Protein AF-A0A1I2W3P4-F1 (afdb_monomer_lite)

Sequence (143 aa):
MKKTHYLILFMLPCFFGCKKVDYLRNPPIELSKIDNHIVTIVQANKIALLHAAFPQPVKKPSRIMNLGEPIKSSVQMPNPLKTIKSTFPYNDSDSDPTLFIINFVEGGFVIVGGDDRIRPILAHSDKTSFPTDEEYPLQSQIG

InterPro domains:
  IPR025896 Spi protease inhibitor [PF13734] (91-134)
  IPR038765 Papain-like cysteine peptidase superfamily [SSF54001] (85-135)
  IPR044934 Peptidase C10, streptopain superfmaily [G3DSA:3.90.70.50] (56-142)

Organism: NCBI:txid414048

Radius of gyration: 23.49 Å; chains: 1; bounding box: 67×45×77 Å

Structure (mmCIF, N/CA/C/O backbone):
data_AF-A0A1I2W3P4-F1
#
_entry.id   AF-A0A1I2W3P4-F1
#
loop_
_atom_site.group_PDB
_atom_site.id
_atom_site.type_symbol
_atom_site.label_atom_id
_atom_site.label_alt_id
_atom_site.label_comp_id
_atom_site.label_asym_id
_atom_site.label_entity_id
_atom_site.label_seq_id
_atom_site.pdbx_PDB_ins_code
_atom_site.Cartn_x
_atom_site.Cartn_y
_atom_site.Cartn_z
_atom_site.occupancy
_atom_site.B_iso_or_equiv
_atom_site.auth_seq_id
_atom_site.auth_comp_id
_atom_site.auth_asym_id
_atom_site.auth_atom_id
_atom_site.pdbx_PDB_model_num
ATOM 1 N N . MET A 1 1 ? -39.739 28.480 56.607 1.00 49.69 1 MET A N 1
ATOM 2 C CA . MET A 1 1 ? -39.759 29.216 55.317 1.00 49.69 1 MET A CA 1
ATOM 3 C C . MET A 1 1 ? -38.361 29.211 54.705 1.00 49.69 1 MET A C 1
ATOM 5 O O . MET A 1 1 ? -37.419 29.377 55.464 1.00 49.69 1 MET A O 1
ATOM 9 N N . LYS A 1 2 ? -38.283 29.116 53.362 1.00 49.75 2 LYS A N 1
ATOM 10 C CA . LYS A 1 2 ? -37.100 29.135 52.456 1.00 49.75 2 LYS A CA 1
ATOM 11 C C . LYS A 1 2 ? -36.446 27.750 52.251 1.00 49.75 2 LYS A C 1
ATOM 13 O O . LYS A 1 2 ? -35.706 27.290 53.102 1.00 49.75 2 LYS A O 1
ATOM 18 N N . LYS A 1 3 ? -36.934 26.931 51.305 1.00 52.84 3 LYS A N 1
ATOM 19 C CA . LYS A 1 3 ? -36.791 26.937 49.820 1.00 52.84 3 LYS A CA 1
ATOM 20 C C . LYS A 1 3 ? -35.468 26.309 49.331 1.00 52.84 3 LYS A C 1
ATOM 22 O O . LYS A 1 3 ? -34.475 26.998 49.140 1.00 52.84 3 LYS A O 1
ATOM 27 N N . THR A 1 4 ? -35.526 24.987 49.132 1.00 53.53 4 THR A N 1
ATOM 28 C CA . THR A 1 4 ? -34.999 24.225 47.976 1.00 53.53 4 THR A CA 1
ATOM 29 C C . THR A 1 4 ? -33.796 24.817 47.230 1.00 53.53 4 THR A C 1
ATOM 31 O O . THR A 1 4 ? -33.953 25.745 46.442 1.00 53.53 4 THR A O 1
ATOM 34 N N . HIS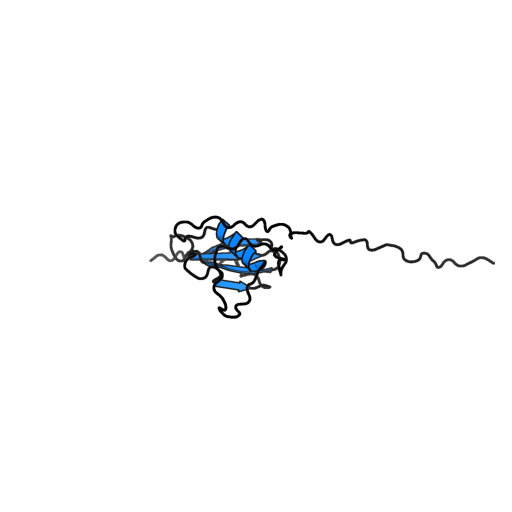 A 1 5 ? -32.619 24.211 47.413 1.00 57.88 5 HIS A N 1
ATOM 35 C CA . HIS A 1 5 ? -31.421 24.379 46.574 1.00 57.88 5 HIS A CA 1
ATOM 36 C C . HIS A 1 5 ? -31.000 23.018 45.997 1.00 57.88 5 HIS A C 1
ATOM 38 O O . HIS A 1 5 ? -29.959 22.472 46.332 1.00 57.88 5 HIS A O 1
ATOM 44 N N . TYR A 1 6 ? -31.851 22.447 45.149 1.00 65.19 6 TYR A N 1
ATOM 45 C CA . TYR A 1 6 ? -31.521 21.296 44.307 1.00 65.19 6 TYR A CA 1
ATOM 46 C C . TYR A 1 6 ? -32.223 21.487 42.968 1.00 65.19 6 TYR A C 1
ATOM 48 O O . TYR A 1 6 ? -33.332 20.997 42.792 1.00 65.19 6 TYR A O 1
ATOM 56 N N . LEU A 1 7 ? -31.623 22.263 42.058 1.00 52.41 7 LEU A N 1
ATOM 57 C CA . LEU A 1 7 ? -31.976 22.219 40.634 1.00 52.41 7 LEU A CA 1
ATOM 58 C C . LEU A 1 7 ? -30.970 22.968 39.733 1.00 52.41 7 LEU A C 1
ATOM 60 O O . LEU A 1 7 ? -31.377 23.731 38.863 1.00 52.41 7 LEU A O 1
ATOM 64 N N . ILE A 1 8 ? -29.656 22.762 39.885 1.00 60.06 8 ILE A N 1
ATOM 65 C CA . ILE A 1 8 ? -28.737 23.042 38.760 1.00 60.06 8 ILE A CA 1
ATOM 66 C C . ILE A 1 8 ? -28.644 21.755 37.944 1.00 60.06 8 ILE A C 1
ATOM 68 O O . ILE A 1 8 ? -27.720 20.950 38.020 1.00 60.06 8 ILE A O 1
ATOM 72 N N . LEU A 1 9 ? -29.762 21.555 37.253 1.00 51.09 9 LEU A N 1
ATOM 73 C CA . LEU A 1 9 ? -30.079 20.551 36.263 1.00 51.09 9 LEU A CA 1
ATOM 74 C C . LEU A 1 9 ? -29.191 20.783 35.033 1.00 51.09 9 LEU A C 1
ATOM 76 O O . LEU A 1 9 ? -29.396 21.718 34.268 1.00 51.09 9 LEU A O 1
ATOM 80 N N . PHE A 1 10 ? -28.193 19.920 34.872 1.00 56.59 10 PHE A N 1
ATOM 81 C CA . PHE A 1 10 ? -28.103 19.060 33.691 1.00 56.59 10 PHE A CA 1
ATOM 82 C C . PHE A 1 10 ? -28.340 19.740 32.325 1.00 56.59 10 PHE A C 1
ATOM 84 O O . PHE A 1 10 ? -29.223 19.345 31.574 1.00 56.59 10 PHE A O 1
ATOM 91 N N . MET A 1 11 ? -27.546 20.754 31.986 1.00 59.25 11 MET A N 1
ATOM 92 C CA . MET A 1 11 ? -27.503 21.330 30.636 1.00 59.25 11 MET A CA 1
ATOM 93 C C . MET A 1 11 ? -26.065 21.713 30.273 1.00 59.25 11 MET A C 1
ATOM 95 O O . MET A 1 11 ? -25.770 22.866 29.969 1.00 59.25 11 MET A O 1
ATOM 99 N N . LEU A 1 12 ? -25.145 20.745 30.310 1.00 61.03 12 LEU A N 1
ATOM 100 C CA . LEU A 1 12 ? -23.947 20.835 29.478 1.00 61.03 12 LEU A CA 1
ATOM 101 C C . LEU A 1 12 ? -24.238 19.999 28.227 1.00 61.03 12 LEU A C 1
ATOM 103 O O . LEU A 1 12 ? -24.104 18.775 28.268 1.00 61.03 12 LEU A O 1
ATOM 107 N N . PRO A 1 13 ? -24.756 20.606 27.147 1.00 59.28 13 PRO A N 1
ATOM 108 C CA . PRO A 1 13 ? -25.063 19.854 25.949 1.00 59.28 13 PRO A CA 1
ATOM 109 C C . PRO A 1 13 ? -23.750 19.324 25.379 1.00 59.28 13 PRO A C 1
ATOM 111 O O . PRO A 1 13 ? -22.835 20.087 25.062 1.00 59.28 13 PRO A O 1
ATOM 114 N N . CYS A 1 14 ? -23.672 18.002 25.258 1.00 58.66 14 CYS A N 1
ATOM 115 C CA . CYS A 1 14 ? -22.670 17.280 24.492 1.00 58.66 14 CYS A CA 1
ATOM 116 C C . CYS A 1 14 ? -22.769 17.672 23.007 1.00 58.66 14 CYS A C 1
ATOM 118 O O . CYS A 1 14 ? -23.177 16.874 22.170 1.00 58.66 14 CYS A O 1
ATOM 120 N N . PHE A 1 15 ? -22.377 18.896 22.652 1.00 58.34 15 PHE A N 1
ATOM 121 C CA . PHE A 1 15 ? -22.143 19.311 21.270 1.00 58.34 15 PHE A CA 1
ATOM 122 C C . PHE A 1 15 ? -20.758 18.855 20.798 1.00 58.34 15 PHE A C 1
ATOM 124 O O . PHE A 1 15 ? -20.046 19.583 20.111 1.00 58.34 15 PHE A O 1
ATOM 131 N N . PHE A 1 16 ? -20.389 17.608 21.098 1.00 61.03 16 PHE A N 1
ATOM 132 C CA . PHE A 1 16 ? -19.413 16.897 20.280 1.00 61.03 16 PHE A CA 1
ATOM 133 C C . PHE A 1 16 ? -20.123 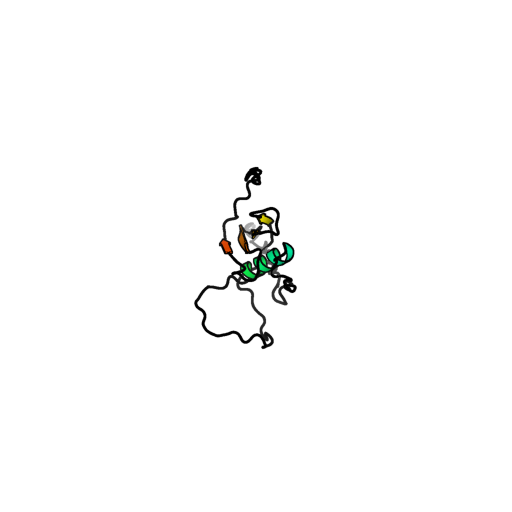16.478 18.993 1.00 61.03 16 PHE A C 1
ATOM 135 O O . PHE A 1 16 ? -20.421 15.310 18.757 1.00 61.03 16 PHE A O 1
ATOM 142 N N . GLY A 1 17 ? -20.460 17.474 18.173 1.00 59.06 17 GLY A N 1
ATOM 143 C CA . GLY A 1 17 ? -20.886 17.253 16.807 1.00 59.06 17 GLY A CA 1
ATOM 144 C C . GLY A 1 17 ? -19.722 16.617 16.066 1.00 59.06 17 GLY A C 1
ATOM 145 O O . GLY A 1 17 ? -18.798 17.313 15.647 1.00 59.06 17 GLY A O 1
ATOM 146 N N . CYS A 1 18 ? -19.751 15.292 15.923 1.00 68.19 18 CYS A N 1
ATOM 147 C CA . CYS A 1 18 ? -18.913 14.592 14.966 1.00 68.19 18 CYS A CA 1
ATOM 148 C C . CYS A 1 18 ? -19.208 15.181 13.584 1.00 68.19 18 CYS A C 1
ATOM 150 O O . CYS A 1 18 ? -20.206 14.831 12.953 1.00 68.19 18 CYS A O 1
ATOM 152 N N . LYS A 1 19 ? -18.350 16.090 13.110 1.00 55.09 19 LYS A N 1
ATOM 153 C CA . LYS A 1 19 ? -18.322 16.464 11.699 1.00 55.09 19 LYS A CA 1
ATOM 154 C C . LYS A 1 19 ? -17.926 15.206 10.935 1.00 55.09 19 LYS A C 1
ATOM 156 O O . LYS A 1 19 ? -16.760 14.823 10.933 1.00 55.09 19 LYS A O 1
ATOM 161 N N . LYS A 1 20 ? -18.906 14.529 10.335 1.00 50.28 20 LYS A N 1
ATOM 162 C CA . LYS A 1 20 ? -18.625 13.512 9.326 1.00 50.28 20 LYS A CA 1
ATOM 163 C C . LYS A 1 20 ? -18.043 14.265 8.137 1.00 50.28 20 LYS A C 1
ATOM 165 O O . LYS A 1 20 ? -18.725 15.080 7.526 1.00 50.28 20 LYS A O 1
ATOM 170 N N . VAL A 1 21 ? -16.746 14.094 7.915 1.00 52.97 21 VAL A N 1
ATOM 171 C CA . VAL A 1 21 ? -16.061 14.662 6.758 1.00 52.97 21 VAL A CA 1
ATOM 172 C C . VAL A 1 21 ? -16.597 13.927 5.532 1.00 52.97 21 VAL A C 1
ATOM 174 O O . VAL A 1 21 ? -16.394 12.722 5.388 1.00 52.97 21 VAL A O 1
ATOM 177 N N . ASP A 1 22 ? -17.341 14.638 4.687 1.00 50.72 22 ASP A N 1
ATOM 178 C CA . ASP A 1 22 ? -17.891 14.105 3.443 1.00 50.72 22 ASP A CA 1
ATOM 179 C C . ASP A 1 22 ? -16.774 13.954 2.398 1.00 50.72 22 ASP A C 1
ATOM 181 O O . ASP A 1 22 ? -16.538 14.832 1.571 1.00 50.72 22 ASP A O 1
ATOM 185 N N . TYR A 1 23 ? -16.102 12.802 2.394 1.00 54.16 23 TYR A N 1
ATOM 186 C CA . TYR A 1 23 ? -15.187 12.386 1.316 1.00 54.16 23 TYR A CA 1
ATOM 187 C C . TYR A 1 23 ? -15.930 11.970 0.021 1.00 54.16 23 TYR A C 1
ATOM 189 O O . TYR A 1 23 ? -15.329 11.465 -0.923 1.00 54.16 23 TYR A O 1
ATOM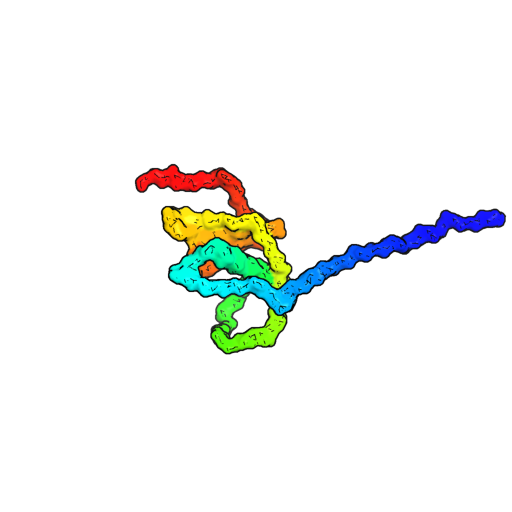 197 N N . LEU A 1 24 ? -17.254 12.165 -0.039 1.00 51.00 24 LEU A N 1
ATOM 198 C CA . LEU A 1 24 ? -18.173 11.527 -0.991 1.00 51.00 24 LEU A CA 1
ATOM 199 C C . LEU A 1 24 ? -18.278 12.183 -2.376 1.00 51.00 24 LEU A C 1
ATOM 201 O O . LEU A 1 24 ? -19.121 11.762 -3.167 1.00 51.00 24 LEU A O 1
ATOM 205 N N . ARG A 1 25 ? -17.476 13.205 -2.699 1.00 47.56 25 ARG A N 1
ATOM 206 C CA . ARG A 1 25 ? -17.672 13.940 -3.962 1.00 47.56 25 ARG A CA 1
ATOM 207 C C . ARG A 1 25 ? -16.751 13.551 -5.109 1.00 47.56 25 ARG A C 1
ATOM 209 O O . ARG A 1 25 ? -17.131 13.836 -6.230 1.00 47.56 25 ARG A O 1
ATOM 216 N N . ASN A 1 26 ? -15.621 12.902 -4.831 1.00 50.59 26 ASN A N 1
ATOM 217 C CA . ASN A 1 26 ? -14.742 12.166 -5.750 1.00 50.59 26 ASN A CA 1
ATOM 218 C C . ASN A 1 26 ? -13.587 11.621 -4.892 1.00 50.59 26 ASN A C 1
ATOM 220 O O . ASN A 1 26 ? -12.982 12.426 -4.177 1.00 50.59 26 ASN A O 1
ATOM 224 N N . PRO A 1 27 ? -13.230 10.323 -4.926 1.00 54.72 27 PRO A N 1
ATOM 225 C CA . PRO A 1 27 ? -11.923 9.933 -4.418 1.00 54.72 27 PRO A CA 1
ATOM 226 C C . PRO A 1 27 ? -10.869 10.760 -5.163 1.00 54.72 27 PRO A C 1
ATOM 228 O O . PRO A 1 27 ? -10.846 10.699 -6.390 1.00 54.72 27 PRO A O 1
ATOM 231 N N . PRO A 1 28 ? -9.956 11.475 -4.488 1.00 61.78 28 PRO A N 1
ATOM 232 C CA . PRO A 1 28 ? -8.845 12.163 -5.155 1.00 61.78 28 PRO A CA 1
ATOM 233 C C . PRO A 1 28 ? -7.810 11.180 -5.741 1.00 61.78 28 PRO A C 1
ATOM 235 O O . PRO A 1 28 ? -6.682 11.556 -6.053 1.00 61.78 28 PRO A O 1
ATOM 238 N N . ILE A 1 29 ? -8.152 9.894 -5.835 1.00 71.06 29 ILE A N 1
ATOM 239 C CA . ILE A 1 29 ? -7.234 8.818 -6.172 1.00 71.06 29 ILE A CA 1
ATOM 240 C C . ILE A 1 29 ? -7.415 8.489 -7.649 1.00 71.06 29 ILE A C 1
ATOM 242 O O . ILE A 1 29 ? -8.082 7.527 -8.021 1.00 71.06 29 ILE A O 1
ATOM 246 N N . GLU A 1 30 ? -6.809 9.313 -8.496 1.00 79.75 30 GLU A N 1
ATOM 247 C CA . GLU A 1 30 ? -6.650 9.004 -9.913 1.00 79.75 30 GLU A CA 1
ATOM 248 C C . GLU A 1 30 ? -5.423 8.106 -10.097 1.00 79.75 30 GLU A C 1
ATOM 250 O O . GLU A 1 30 ? -4.293 8.492 -9.764 1.00 79.75 30 GLU A O 1
ATOM 255 N N . LEU A 1 31 ? -5.633 6.888 -10.604 1.00 83.00 31 LEU A N 1
ATOM 256 C CA . LEU A 1 31 ? -4.538 6.006 -10.996 1.00 83.00 31 LEU A CA 1
ATOM 257 C C . LEU A 1 31 ? -3.944 6.534 -12.307 1.00 83.00 31 LEU A C 1
ATOM 259 O O . LEU A 1 31 ? -4.634 6.596 -13.321 1.00 83.00 31 LEU A O 1
ATOM 263 N N . SER A 1 32 ? -2.672 6.935 -12.288 1.00 84.12 32 SER A N 1
ATOM 264 C CA . SER A 1 32 ? -1.953 7.238 -13.525 1.00 84.12 32 SER A CA 1
ATOM 265 C C . SER A 1 32 ? -1.732 5.952 -14.319 1.00 84.12 32 SER A C 1
ATOM 267 O O . SER A 1 32 ? -1.696 4.862 -13.741 1.00 84.12 32 SER A O 1
ATOM 269 N N . LYS A 1 33 ? -1.544 6.080 -15.636 1.00 88.31 33 LYS A N 1
ATOM 270 C CA . LYS A 1 33 ? -1.166 4.956 -16.498 1.00 88.31 33 LYS A CA 1
ATOM 271 C C . LYS A 1 33 ? 0.076 4.252 -15.930 1.00 88.31 33 LYS A C 1
ATOM 273 O O . LYS A 1 33 ? 1.007 4.920 -15.481 1.00 88.31 33 LYS A O 1
ATOM 278 N N . ILE A 1 34 ? 0.049 2.921 -15.909 1.00 86.38 34 ILE A N 1
ATOM 279 C CA . ILE A 1 34 ? 1.199 2.084 -15.560 1.00 86.38 34 ILE A CA 1
ATOM 280 C C . ILE A 1 34 ? 1.960 1.826 -16.858 1.00 86.38 34 ILE A C 1
ATOM 282 O O . ILE A 1 34 ? 1.400 1.290 -17.816 1.00 86.38 34 ILE A O 1
ATOM 286 N N . ASP A 1 35 ? 3.210 2.274 -16.911 1.00 86.81 35 ASP A N 1
ATOM 287 C CA . ASP A 1 35 ? 4.079 2.077 -18.066 1.00 86.81 35 ASP A CA 1
ATOM 288 C C . ASP A 1 35 ? 4.975 0.857 -17.825 1.00 86.81 35 ASP A C 1
ATOM 290 O O . ASP A 1 35 ? 5.437 0.614 -16.711 1.00 86.81 35 ASP A O 1
ATOM 294 N N . ASN A 1 36 ? 5.201 0.066 -18.877 1.00 89.12 36 ASN A N 1
ATOM 295 C CA . ASN A 1 36 ? 6.030 -1.148 -18.852 1.00 89.12 36 ASN A CA 1
ATOM 296 C C . ASN A 1 36 ? 5.630 -2.196 -17.804 1.00 89.12 36 ASN A C 1
ATOM 298 O O . ASN A 1 36 ? 6.451 -3.032 -17.443 1.00 89.12 36 ASN A O 1
ATOM 302 N N . HIS A 1 37 ? 4.378 -2.168 -17.343 1.00 90.94 37 HIS A N 1
ATOM 303 C CA . HIS A 1 37 ? 3.855 -3.059 -16.307 1.00 90.94 37 HIS A CA 1
ATOM 304 C C . HIS A 1 37 ? 4.512 -2.920 -14.930 1.00 90.94 37 HIS A C 1
ATOM 306 O O . HIS A 1 37 ? 4.198 -3.700 -14.041 1.00 90.94 37 HIS A O 1
ATOM 312 N N . ILE A 1 38 ? 5.378 -1.924 -14.724 1.00 91.00 38 ILE A N 1
ATOM 313 C CA . ILE A 1 38 ? 6.095 -1.731 -13.463 1.00 91.00 38 ILE A CA 1
ATOM 314 C C . ILE A 1 38 ? 5.302 -0.771 -12.579 1.00 91.00 38 ILE A C 1
ATOM 316 O O . ILE A 1 38 ? 5.048 0.383 -12.935 1.00 91.00 38 ILE A O 1
ATOM 320 N N . VAL A 1 39 ? 4.925 -1.244 -11.397 1.00 91.81 39 VAL A N 1
ATOM 321 C CA . VAL A 1 39 ? 4.206 -0.461 -10.397 1.00 91.81 39 VAL A CA 1
ATOM 322 C C . VAL A 1 39 ? 5.207 0.355 -9.586 1.00 91.81 39 VAL A C 1
ATOM 324 O O . VAL A 1 39 ? 6.074 -0.173 -8.900 1.00 91.81 39 VAL A O 1
ATOM 327 N N . THR A 1 40 ? 5.067 1.676 -9.618 1.00 93.31 40 THR A N 1
ATOM 328 C CA . THR A 1 40 ? 5.840 2.578 -8.753 1.00 93.31 40 THR A CA 1
ATOM 329 C C . THR A 1 40 ? 5.267 2.625 -7.337 1.00 93.31 40 THR A C 1
ATOM 331 O O . THR A 1 40 ? 4.081 2.373 -7.121 1.00 93.31 40 THR A O 1
ATOM 334 N N . ILE A 1 41 ? 6.061 3.084 -6.365 1.00 93.88 41 ILE A N 1
ATOM 335 C CA . ILE A 1 41 ? 5.600 3.289 -4.981 1.00 93.88 41 ILE A CA 1
ATOM 336 C C . ILE A 1 41 ? 4.345 4.180 -4.890 1.00 93.88 41 ILE A C 1
ATOM 338 O O . ILE A 1 41 ? 3.438 3.923 -4.100 1.00 93.88 41 ILE A O 1
ATOM 342 N N . VAL A 1 42 ? 4.251 5.209 -5.741 1.00 93.81 42 VAL A N 1
ATOM 343 C CA . VAL A 1 42 ? 3.098 6.121 -5.784 1.00 93.81 42 VAL A CA 1
ATOM 344 C C . VAL A 1 42 ? 1.855 5.392 -6.290 1.00 93.81 42 VAL A C 1
ATOM 346 O O . VAL A 1 42 ? 0.770 5.565 -5.734 1.00 93.81 42 VAL A O 1
ATOM 349 N N . GLN A 1 43 ? 1.997 4.560 -7.322 1.00 94.19 43 GLN A N 1
ATOM 350 C CA . GLN A 1 43 ? 0.901 3.736 -7.832 1.00 94.19 43 GLN A CA 1
ATOM 351 C C . GLN A 1 43 ? 0.487 2.676 -6.812 1.00 94.19 43 GLN A C 1
ATOM 353 O O . GLN A 1 43 ? -0.707 2.542 -6.554 1.00 94.19 43 GLN A O 1
ATOM 358 N N . ALA A 1 44 ? 1.439 2.002 -6.163 1.00 94.75 44 ALA A N 1
ATOM 359 C CA . ALA A 1 44 ? 1.163 1.016 -5.123 1.00 94.75 44 ALA A CA 1
ATOM 360 C C . ALA A 1 44 ? 0.353 1.617 -3.965 1.00 94.75 44 ALA A C 1
ATOM 362 O O . ALA A 1 44 ? -0.658 1.052 -3.550 1.00 94.75 44 ALA A O 1
ATOM 363 N N . ASN A 1 45 ? 0.721 2.818 -3.514 1.00 95.19 45 ASN A N 1
ATOM 364 C CA . ASN A 1 45 ? -0.020 3.558 -2.493 1.00 95.19 45 ASN A CA 1
ATOM 365 C C . ASN A 1 45 ? -1.467 3.845 -2.918 1.00 95.19 45 ASN A C 1
ATOM 367 O O . ASN A 1 45 ? -2.402 3.636 -2.144 1.00 95.19 45 ASN A O 1
ATOM 371 N N . LYS A 1 46 ? -1.677 4.286 -4.163 1.00 93.62 46 LYS A N 1
ATOM 372 C CA . LYS A 1 46 ? -3.022 4.540 -4.699 1.00 93.62 46 LYS A CA 1
ATOM 373 C C . LYS A 1 46 ? -3.846 3.255 -4.812 1.00 93.62 46 LYS A C 1
ATOM 375 O O . LYS A 1 46 ? -5.013 3.252 -4.427 1.00 93.62 46 LYS A O 1
ATOM 380 N N . ILE A 1 47 ? -3.239 2.166 -5.287 1.00 92.81 47 ILE A N 1
ATOM 381 C CA . ILE A 1 47 ? -3.862 0.837 -5.372 1.00 92.81 47 ILE A CA 1
ATOM 382 C C . ILE A 1 47 ? -4.290 0.360 -3.977 1.00 92.81 47 ILE A C 1
ATOM 384 O O . ILE A 1 47 ? -5.430 -0.070 -3.799 1.00 92.81 47 ILE A O 1
ATOM 388 N N . ALA A 1 48 ? -3.415 0.487 -2.977 1.00 94.56 48 ALA A N 1
ATOM 389 C CA . ALA A 1 48 ? -3.701 0.094 -1.600 1.00 94.56 48 ALA A CA 1
ATOM 390 C C . ALA A 1 48 ? -4.862 0.900 -0.995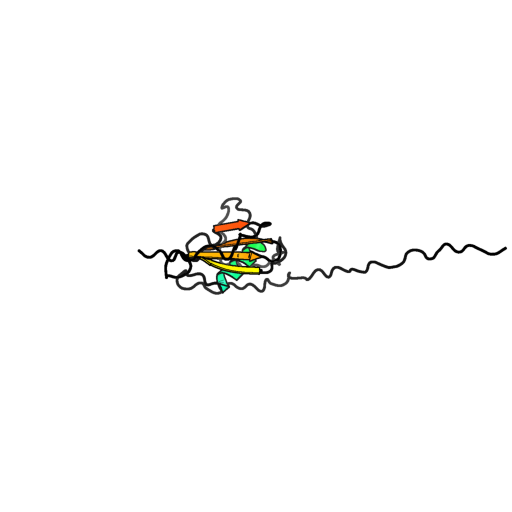 1.00 94.56 48 ALA A C 1
ATOM 392 O O . ALA A 1 48 ? -5.760 0.324 -0.381 1.00 94.56 48 ALA A O 1
ATOM 393 N N . LEU A 1 49 ? -4.888 2.219 -1.211 1.00 93.06 49 LEU A N 1
ATOM 394 C CA . LEU A 1 49 ? -5.973 3.089 -0.750 1.00 93.06 49 LEU A CA 1
ATOM 395 C C . LEU A 1 49 ? -7.311 2.762 -1.423 1.00 93.06 49 LEU A C 1
ATOM 397 O O . LEU A 1 49 ? -8.337 2.692 -0.746 1.00 93.06 49 LEU A O 1
ATOM 401 N N . LEU A 1 50 ? -7.302 2.519 -2.737 1.00 91.38 50 LEU A N 1
ATOM 402 C CA . LEU A 1 50 ? -8.492 2.086 -3.472 1.00 91.38 50 LEU A CA 1
ATOM 403 C C . LEU A 1 50 ? -9.008 0.744 -2.950 1.00 91.38 50 LEU A C 1
ATOM 405 O O . LEU A 1 50 ? -10.210 0.595 -2.747 1.00 91.38 50 LEU A O 1
ATOM 409 N N . HIS A 1 51 ? -8.114 -0.210 -2.686 1.00 91.38 51 HIS A N 1
ATOM 410 C CA . HIS A 1 51 ? -8.490 -1.505 -2.128 1.00 91.38 51 HIS A CA 1
ATOM 411 C C . HIS A 1 51 ? -9.066 -1.385 -0.712 1.00 91.38 51 HIS A C 1
ATOM 413 O O . HIS A 1 51 ? -10.077 -2.010 -0.416 1.00 91.38 51 HIS A O 1
ATOM 419 N N . ALA A 1 52 ? -8.479 -0.551 0.149 1.00 91.25 52 ALA A N 1
ATOM 420 C CA . ALA A 1 52 ? -8.992 -0.322 1.499 1.00 91.25 52 ALA A CA 1
ATOM 421 C C . ALA A 1 52 ? -10.383 0.340 1.494 1.00 91.25 52 ALA A C 1
ATOM 423 O O . ALA A 1 52 ? -11.253 -0.028 2.289 1.00 91.25 52 ALA A O 1
ATOM 424 N N . ALA A 1 53 ? -10.603 1.292 0.580 1.00 88.94 53 ALA A N 1
ATOM 425 C CA . ALA A 1 53 ? -11.893 1.950 0.402 1.00 88.94 53 ALA A CA 1
ATOM 426 C C . ALA A 1 53 ? -12.946 1.002 -0.193 1.00 88.94 53 ALA A C 1
ATOM 428 O O . ALA A 1 53 ? -14.109 1.069 0.196 1.00 88.94 53 ALA A O 1
ATOM 429 N N . PHE A 1 54 ? -12.537 0.109 -1.100 1.00 87.56 54 PHE A N 1
ATOM 430 C CA . PHE A 1 54 ? -13.394 -0.832 -1.821 1.00 87.56 54 PHE A CA 1
ATOM 431 C C . PHE A 1 54 ? -12.812 -2.253 -1.790 1.00 87.56 54 PHE A C 1
ATOM 433 O O . PHE A 1 54 ? -12.344 -2.748 -2.825 1.00 87.56 54 PHE A O 1
ATOM 440 N N . PRO A 1 55 ? -12.848 -2.949 -0.639 1.00 78.50 55 PRO A N 1
ATOM 441 C CA . PRO A 1 55 ? -12.398 -4.328 -0.572 1.00 78.50 55 PRO A CA 1
ATOM 442 C C . PRO A 1 55 ? -13.412 -5.156 -1.352 1.00 78.50 55 PRO A C 1
ATOM 444 O O . PRO A 1 55 ? -14.493 -5.478 -0.861 1.00 78.50 55 PRO A O 1
ATOM 447 N N . GLN A 1 56 ? -13.121 -5.418 -2.625 1.00 72.62 56 GLN A N 1
ATOM 448 C CA . GLN A 1 56 ? -14.001 -6.211 -3.470 1.00 72.62 56 GLN A CA 1
ATOM 449 C C . GLN A 1 56 ? -14.224 -7.563 -2.779 1.00 72.62 56 GLN A C 1
ATOM 451 O O . GLN A 1 56 ? -13.256 -8.305 -2.581 1.00 72.62 56 GLN A O 1
ATOM 456 N N . PRO A 1 57 ? -15.467 -7.932 -2.422 1.00 54.16 57 PRO A N 1
ATOM 457 C CA . PRO A 1 57 ? -15.733 -9.303 -2.049 1.00 54.16 57 PRO A CA 1
ATOM 458 C C . PRO A 1 57 ? -15.465 -10.136 -3.299 1.00 54.16 57 PRO A C 1
ATOM 460 O O . PRO A 1 57 ? -16.106 -9.933 -4.328 1.00 54.16 57 PRO A O 1
ATOM 463 N N . VAL A 1 58 ? -14.516 -11.071 -3.232 1.00 43.81 58 VAL A N 1
ATOM 464 C CA . VAL A 1 58 ? -14.253 -12.035 -4.309 1.00 43.81 58 VAL A CA 1
ATOM 465 C C . VAL A 1 58 ? -15.446 -12.998 -4.396 1.00 43.81 58 VAL A C 1
ATOM 467 O O . VAL A 1 58 ? -15.373 -14.163 -4.024 1.00 43.81 58 VAL A O 1
ATOM 470 N N . LYS A 1 59 ? -16.605 -12.510 -4.837 1.00 42.41 59 LYS A N 1
ATOM 471 C CA . LYS A 1 59 ? -17.803 -13.306 -5.090 1.00 42.41 59 LYS A CA 1
ATOM 472 C C . LYS A 1 59 ? -17.966 -13.450 -6.593 1.00 42.41 59 LYS A C 1
ATOM 474 O O . LYS A 1 59 ? -18.787 -12.769 -7.178 1.00 42.41 59 LYS A O 1
ATOM 479 N N . LYS A 1 60 ? -17.173 -14.383 -7.139 1.00 40.28 60 LYS A N 1
ATOM 480 C CA . LYS A 1 60 ? -17.243 -15.033 -8.465 1.00 40.28 60 LYS A CA 1
ATOM 481 C C . LYS A 1 60 ? -17.348 -14.107 -9.699 1.00 40.28 60 LYS A C 1
ATOM 483 O O . LYS A 1 60 ? -18.125 -13.161 -9.715 1.00 40.28 60 LYS A O 1
ATOM 488 N N . PRO A 1 61 ? -16.640 -14.421 -10.799 1.00 43.59 61 PRO A N 1
ATOM 489 C CA . PRO A 1 61 ? -16.764 -13.664 -12.038 1.00 43.59 61 PRO A CA 1
ATOM 490 C C . PRO A 1 61 ? -18.174 -13.864 -12.600 1.00 43.59 61 PRO A C 1
ATOM 492 O O . PRO A 1 61 ? -18.490 -14.895 -13.188 1.00 43.59 61 PRO A O 1
ATOM 495 N N . SER A 1 62 ? -19.050 -12.888 -12.393 1.00 50.41 62 SER A N 1
ATOM 496 C CA . SER A 1 62 ? -20.324 -12.822 -13.088 1.00 50.41 62 SER A CA 1
ATOM 497 C C . SER A 1 62 ? -20.477 -11.421 -13.658 1.00 50.41 62 SER A C 1
ATOM 499 O O . SER A 1 62 ? -20.625 -10.447 -12.932 1.00 50.41 62 SER A O 1
ATOM 501 N N . ARG A 1 63 ? -20.431 -11.385 -14.993 1.00 42.22 63 ARG A N 1
ATOM 502 C CA . ARG A 1 63 ? -20.568 -10.244 -15.905 1.00 42.22 63 ARG A CA 1
ATOM 503 C C . ARG A 1 63 ? -19.301 -9.427 -16.156 1.00 42.22 63 ARG A C 1
ATOM 505 O O . ARG A 1 63 ? -18.835 -8.644 -15.340 1.00 42.22 63 ARG A O 1
ATOM 512 N N . ILE A 1 64 ? -18.820 -9.623 -17.380 1.00 42.84 64 ILE A N 1
ATOM 513 C CA . ILE A 1 64 ? -17.975 -8.734 -18.172 1.00 42.84 64 ILE A CA 1
ATOM 514 C C . ILE A 1 64 ? -18.447 -7.287 -17.947 1.00 42.84 64 ILE A C 1
ATOM 516 O O . ILE A 1 64 ? -19.535 -6.914 -18.385 1.00 42.84 64 ILE A O 1
ATOM 520 N N . MET A 1 65 ? -17.658 -6.491 -17.221 1.00 43.03 65 MET A N 1
ATOM 521 C CA . MET A 1 65 ? -17.812 -5.037 -17.200 1.00 43.03 65 MET A CA 1
ATOM 522 C C . MET A 1 65 ? -17.318 -4.517 -18.549 1.00 43.03 65 MET A C 1
ATOM 524 O O . MET A 1 65 ? -16.132 -4.616 -18.857 1.00 43.03 65 MET A O 1
ATOM 528 N N . ASN A 1 66 ? -18.228 -3.990 -19.365 1.00 45.16 66 ASN A N 1
ATOM 529 C CA . ASN A 1 66 ? -17.860 -3.260 -20.571 1.00 45.16 66 ASN A CA 1
ATOM 530 C C . ASN A 1 66 ? -17.156 -1.957 -20.162 1.00 45.16 66 ASN A C 1
ATOM 532 O O . ASN A 1 66 ? -17.740 -1.110 -19.487 1.00 45.16 66 ASN A O 1
ATOM 536 N N . LEU A 1 67 ? -15.895 -1.819 -20.571 1.00 48.50 67 LEU A N 1
ATOM 537 C CA . LEU A 1 67 ? -14.953 -0.745 -20.231 1.00 48.50 67 LEU A CA 1
ATOM 538 C C . LEU A 1 67 ? -15.267 0.589 -20.950 1.00 48.50 67 LEU A C 1
ATOM 540 O O . LEU A 1 67 ? -14.374 1.228 -21.496 1.00 48.50 67 LEU A O 1
ATOM 544 N N . GLY A 1 68 ? -16.537 0.996 -21.016 1.00 45.53 68 GLY A N 1
ATOM 545 C CA . GLY A 1 68 ? -16.945 2.146 -21.834 1.00 45.53 68 GLY A CA 1
ATOM 546 C C . GLY A 1 68 ? -18.150 2.944 -21.346 1.00 45.53 68 GLY A C 1
ATOM 547 O O . GLY A 1 68 ? -18.472 3.953 -21.968 1.00 45.53 68 GLY A O 1
ATOM 548 N N . GLU A 1 69 ? -18.816 2.549 -20.257 1.00 44.59 69 GLU A N 1
ATOM 549 C CA . GLU A 1 69 ? -19.935 3.344 -19.745 1.00 44.59 69 GLU A CA 1
ATOM 550 C C . GLU A 1 69 ? -19.472 4.364 -18.692 1.00 44.59 69 GLU A C 1
ATOM 552 O O . GLU A 1 69 ? -18.783 3.997 -17.736 1.00 44.59 69 GLU A O 1
ATOM 557 N N . PRO A 1 70 ? -19.845 5.652 -18.834 1.00 43.78 70 PRO A N 1
ATOM 558 C CA . PRO A 1 70 ? -19.554 6.657 -17.826 1.00 43.78 70 PRO A CA 1
ATOM 559 C C . PRO A 1 70 ? -20.287 6.286 -16.537 1.00 43.78 70 PRO A C 1
ATOM 561 O O . PRO A 1 70 ? -21.512 6.149 -16.533 1.00 43.78 70 PRO A O 1
ATOM 564 N N . ILE A 1 71 ? -19.536 6.138 -15.443 1.00 50.69 71 ILE A N 1
ATOM 565 C CA . ILE A 1 71 ? -20.056 5.838 -14.104 1.00 50.69 71 ILE A CA 1
ATOM 566 C C . ILE A 1 71 ? -20.930 7.018 -13.650 1.00 50.69 71 ILE A C 1
ATOM 568 O O . ILE A 1 71 ? -20.477 7.956 -12.999 1.00 50.69 71 ILE A O 1
ATOM 572 N N . LYS A 1 72 ? -22.208 7.004 -14.033 1.00 48.78 72 LYS A N 1
ATOM 573 C CA . LYS A 1 72 ? -23.240 7.913 -13.529 1.00 48.78 72 LYS A CA 1
ATOM 574 C C . LYS A 1 72 ? -23.787 7.361 -12.219 1.00 48.78 72 LYS A C 1
ATOM 576 O O . LYS A 1 72 ? -24.919 6.894 -12.153 1.00 48.78 72 LYS A O 1
ATOM 581 N N . SER A 1 73 ? -22.983 7.402 -11.169 1.00 52.25 73 SER A N 1
ATOM 582 C CA . SER A 1 73 ? -23.459 7.137 -9.815 1.00 52.25 73 SER A CA 1
ATOM 583 C C . SER A 1 73 ? -22.436 7.639 -8.810 1.00 52.25 73 SER A C 1
ATOM 585 O O . SER A 1 73 ? -21.246 7.368 -8.917 1.00 52.25 73 SER A O 1
ATOM 587 N N . SER A 1 74 ? -22.911 8.393 -7.822 1.00 55.84 74 SER A N 1
ATOM 588 C CA . SER A 1 74 ? -22.165 8.696 -6.607 1.00 55.84 74 SER A CA 1
ATOM 589 C C . SER A 1 74 ? -21.771 7.373 -5.948 1.00 55.84 74 SER A C 1
ATOM 591 O O . SER A 1 74 ? -22.588 6.748 -5.268 1.00 55.84 74 SER A O 1
ATOM 593 N N . VAL A 1 75 ? -20.556 6.900 -6.209 1.00 63.62 75 VAL A N 1
ATOM 594 C CA . VAL A 1 75 ? -20.040 5.676 -5.603 1.00 63.62 75 VAL A CA 1
ATOM 595 C C . VAL A 1 75 ? -19.827 5.970 -4.119 1.00 63.62 75 VAL A C 1
ATOM 597 O O . VAL A 1 75 ? -18.861 6.626 -3.737 1.00 63.62 75 VAL A O 1
ATOM 600 N N . GLN A 1 76 ? -20.763 5.531 -3.275 1.00 67.25 76 GLN A N 1
ATOM 601 C CA . GLN A 1 76 ? -20.570 5.562 -1.829 1.00 67.25 76 GLN A CA 1
ATOM 602 C C . GLN A 1 76 ? -19.472 4.559 -1.486 1.00 67.25 76 GLN A C 1
ATOM 604 O O . GLN A 1 76 ? -19.596 3.369 -1.779 1.00 67.25 76 GLN A O 1
ATOM 609 N N . MET A 1 77 ? -18.382 5.050 -0.899 1.00 67.50 77 MET A N 1
ATOM 610 C CA . MET A 1 77 ? -17.330 4.178 -0.393 1.00 67.50 77 MET A CA 1
ATOM 611 C C . MET A 1 77 ? -17.901 3.318 0.739 1.00 67.50 77 MET A C 1
ATOM 613 O O . MET A 1 77 ? -18.466 3.882 1.679 1.00 67.50 77 MET A O 1
ATOM 617 N N . PRO A 1 78 ? -17.775 1.981 0.681 1.00 78.00 78 PRO A N 1
ATOM 618 C CA . PRO A 1 78 ? -18.227 1.122 1.769 1.00 78.00 78 PRO A CA 1
ATOM 619 C C . PRO A 1 78 ? -17.405 1.347 3.044 1.00 78.00 78 PRO A C 1
ATOM 621 O O . PRO A 1 78 ? -17.941 1.182 4.137 1.00 78.00 78 PRO A O 1
ATOM 624 N N . ASN A 1 79 ? -16.143 1.770 2.908 1.00 81.69 79 ASN A N 1
ATOM 625 C CA . ASN A 1 79 ? -15.242 2.046 4.022 1.00 81.69 79 ASN A CA 1
ATOM 626 C C . ASN A 1 79 ? -14.705 3.486 3.985 1.00 81.69 79 ASN A C 1
ATOM 628 O O . ASN A 1 79 ? -14.517 4.041 2.900 1.00 81.69 79 ASN A O 1
ATOM 632 N N . PRO A 1 80 ? -14.402 4.091 5.151 1.00 84.94 80 PRO A N 1
ATOM 633 C CA . PRO A 1 80 ? -13.660 5.345 5.195 1.00 84.94 80 PRO A CA 1
ATOM 634 C C . PRO A 1 80 ? -12.264 5.165 4.586 1.00 84.94 80 PRO A C 1
ATOM 636 O O . PRO A 1 80 ? -11.652 4.100 4.702 1.00 84.94 80 PRO A O 1
ATOM 639 N N . LEU A 1 81 ? -11.754 6.222 3.953 1.00 87.44 81 LEU A N 1
ATOM 640 C CA . LEU A 1 81 ? -10.407 6.218 3.397 1.00 87.44 81 LEU A CA 1
ATOM 641 C C . LEU A 1 81 ? -9.375 6.084 4.526 1.00 87.44 81 LEU A C 1
ATOM 643 O O . LEU A 1 81 ? -9.407 6.857 5.482 1.00 87.44 81 LEU A O 1
ATOM 647 N N . LYS A 1 82 ? -8.474 5.105 4.402 1.00 92.62 82 LYS A N 1
ATOM 648 C CA . LYS A 1 82 ? -7.362 4.892 5.338 1.00 92.62 82 LYS A CA 1
ATOM 649 C C . LYS A 1 82 ? -6.194 5.841 5.056 1.00 92.62 82 LYS A C 1
ATOM 651 O O . LYS A 1 82 ? -6.053 6.359 3.949 1.00 92.62 82 LYS A O 1
ATOM 656 N N . THR A 1 83 ? -5.318 6.008 6.037 1.00 94.69 83 THR A N 1
ATOM 657 C CA . THR A 1 83 ? -4.095 6.807 5.951 1.00 94.69 83 THR A CA 1
ATOM 658 C C . THR A 1 83 ? -2.888 5.882 5.890 1.00 94.69 83 THR A C 1
ATOM 660 O O . THR A 1 83 ? -2.755 4.969 6.704 1.00 94.69 83 THR A O 1
ATOM 663 N N . ILE A 1 84 ? -1.979 6.101 4.939 1.00 94.06 84 ILE A N 1
ATOM 664 C CA . ILE A 1 84 ? -0.747 5.306 4.840 1.00 94.06 84 ILE A CA 1
ATOM 665 C C . ILE A 1 84 ? 0.180 5.673 6.000 1.00 94.06 84 ILE A C 1
ATOM 667 O O . ILE A 1 84 ? 0.516 6.840 6.185 1.00 94.06 84 ILE A O 1
ATOM 671 N N . LYS A 1 85 ? 0.595 4.664 6.766 1.00 94.81 85 LYS A N 1
ATOM 672 C CA . LYS A 1 85 ? 1.601 4.782 7.826 1.00 94.81 85 LYS A CA 1
ATOM 673 C C . LYS A 1 85 ? 3.006 4.616 7.259 1.00 94.81 85 LYS A C 1
ATOM 675 O O . LYS A 1 85 ? 3.889 5.406 7.573 1.00 94.81 85 LYS A O 1
ATOM 680 N N . SER A 1 86 ? 3.211 3.583 6.449 1.00 94.69 86 SER A N 1
ATOM 681 C CA . SER A 1 86 ? 4.507 3.269 5.853 1.00 94.69 86 SER A CA 1
ATOM 682 C C . SER A 1 86 ? 4.350 2.384 4.620 1.00 94.69 86 SER A C 1
ATOM 684 O O . SER A 1 86 ? 3.382 1.628 4.515 1.00 94.69 86 SER A O 1
ATOM 686 N N . THR A 1 87 ? 5.316 2.485 3.708 1.00 94.94 87 THR A N 1
ATOM 687 C CA . THR A 1 87 ? 5.394 1.686 2.482 1.00 94.94 87 THR A CA 1
ATOM 688 C C . THR A 1 87 ? 6.808 1.146 2.323 1.00 94.94 87 THR A C 1
ATOM 690 O O . THR A 1 87 ? 7.754 1.930 2.295 1.00 94.94 87 THR A O 1
ATOM 693 N N . PHE A 1 88 ? 6.942 -0.172 2.189 1.00 90.94 88 PHE A N 1
ATOM 694 C CA . PHE A 1 88 ? 8.223 -0.856 2.035 1.00 90.94 88 PHE A CA 1
ATOM 695 C C . PHE A 1 88 ? 8.265 -1.578 0.690 1.00 90.94 88 PHE A C 1
ATOM 697 O O . PHE A 1 88 ? 7.412 -2.438 0.454 1.00 90.94 88 PHE A O 1
ATOM 704 N N . PRO A 1 89 ? 9.210 -1.246 -0.203 1.00 92.00 89 PRO A N 1
ATOM 705 C CA . PRO A 1 89 ? 9.496 -2.093 -1.350 1.00 92.00 89 PRO A CA 1
ATOM 706 C C . PRO A 1 89 ? 10.218 -3.359 -0.876 1.00 92.00 89 PRO A C 1
ATOM 708 O O . PRO A 1 89 ? 11.084 -3.299 -0.003 1.00 92.00 89 PRO A O 1
ATOM 711 N N . TYR A 1 90 ? 9.860 -4.497 -1.454 1.00 89.38 90 TYR A N 1
ATOM 712 C CA . TYR A 1 90 ? 10.612 -5.736 -1.327 1.00 89.38 90 TYR A CA 1
ATOM 713 C C . TYR A 1 90 ? 11.093 -6.149 -2.709 1.00 89.38 90 TYR A C 1
ATOM 715 O O . TYR A 1 90 ? 10.298 -6.290 -3.647 1.00 89.38 90 TYR A O 1
ATOM 723 N N . ASN A 1 91 ? 12.397 -6.366 -2.800 1.00 86.50 91 ASN A N 1
ATOM 724 C CA . ASN A 1 91 ? 13.066 -6.741 -4.026 1.00 86.50 91 ASN A CA 1
ATOM 725 C C . ASN A 1 91 ? 13.693 -8.115 -3.799 1.00 86.50 91 ASN A C 1
ATOM 727 O O . ASN A 1 91 ? 14.379 -8.324 -2.801 1.00 86.50 91 ASN A O 1
ATOM 731 N N . ASP A 1 92 ? 13.446 -9.037 -4.722 1.00 77.81 92 ASP A N 1
ATOM 732 C CA . ASP A 1 92 ? 14.081 -10.363 -4.715 1.00 77.81 92 ASP A CA 1
ATOM 733 C C . ASP A 1 92 ? 15.492 -10.319 -5.350 1.00 77.81 92 ASP A C 1
ATOM 735 O O . ASP A 1 92 ? 16.287 -11.237 -5.198 1.00 77.81 92 ASP A O 1
ATOM 739 N N . SER A 1 93 ? 15.826 -9.229 -6.058 1.00 78.25 93 SER A N 1
ATOM 740 C CA . SER A 1 93 ? 17.137 -8.979 -6.682 1.00 78.25 93 SER A CA 1
ATOM 741 C C . SER A 1 93 ? 17.420 -7.470 -6.816 1.00 78.25 9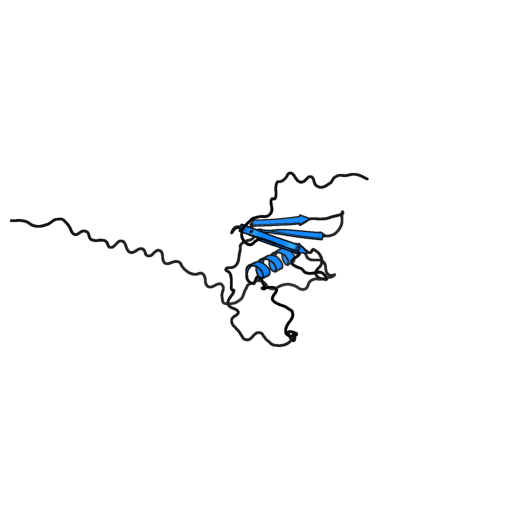3 SER A C 1
ATOM 743 O O . SER A 1 93 ? 16.583 -6.660 -6.422 1.00 78.25 93 SER A O 1
ATOM 745 N N . ASP A 1 94 ? 18.549 -7.070 -7.415 1.00 71.62 94 ASP A N 1
ATOM 746 C CA . ASP A 1 94 ? 18.920 -5.658 -7.676 1.00 71.62 94 ASP A CA 1
ATOM 747 C C . ASP A 1 94 ? 18.001 -4.921 -8.690 1.00 71.62 94 ASP A C 1
ATOM 749 O O . ASP A 1 94 ? 18.306 -3.816 -9.142 1.00 71.62 94 ASP A O 1
ATOM 753 N N . SER A 1 95 ? 16.880 -5.530 -9.082 1.00 80.44 95 SER A N 1
ATOM 754 C CA . SER A 1 95 ? 15.908 -5.002 -10.042 1.00 80.44 95 SER A CA 1
ATOM 755 C C . SER A 1 95 ? 14.795 -4.163 -9.397 1.00 80.44 95 SER A C 1
ATOM 757 O O . SER A 1 95 ? 14.781 -3.911 -8.189 1.00 80.44 95 SER A O 1
ATOM 759 N N . ASP A 1 96 ? 13.816 -3.767 -10.220 1.00 86.19 96 ASP A N 1
ATOM 760 C CA . ASP A 1 96 ? 12.558 -3.166 -9.771 1.00 86.19 96 ASP A CA 1
ATOM 761 C C . ASP A 1 96 ? 11.886 -4.001 -8.660 1.00 86.19 96 ASP A C 1
ATOM 763 O O . ASP A 1 96 ? 12.018 -5.233 -8.657 1.00 86.19 96 ASP A O 1
ATOM 767 N N . PRO A 1 97 ? 11.151 -3.363 -7.726 1.00 88.56 97 PRO A N 1
ATOM 768 C CA . PRO A 1 97 ? 10.517 -4.068 -6.619 1.00 88.56 97 PRO A CA 1
ATOM 769 C C . PRO A 1 97 ? 9.545 -5.146 -7.081 1.00 88.56 97 PRO A C 1
ATOM 771 O O . PRO A 1 97 ? 8.657 -4.888 -7.889 1.00 88.56 97 PRO A O 1
ATOM 774 N N . THR A 1 98 ? 9.658 -6.342 -6.506 1.00 91.06 98 THR A N 1
ATOM 775 C CA . THR A 1 98 ? 8.739 -7.455 -6.776 1.00 91.06 98 THR A CA 1
ATOM 776 C C . THR A 1 98 ? 7.378 -7.205 -6.126 1.00 91.06 98 THR A C 1
ATOM 778 O O . THR A 1 98 ? 6.338 -7.608 -6.655 1.00 91.06 98 THR A O 1
ATOM 781 N N . LEU A 1 99 ? 7.365 -6.540 -4.967 1.00 94.06 99 LEU A N 1
ATOM 782 C CA . LEU A 1 99 ? 6.151 -6.160 -4.250 1.00 94.06 99 LEU A CA 1
ATOM 783 C C . LEU A 1 99 ? 6.370 -4.937 -3.354 1.00 94.06 99 LEU A C 1
ATOM 785 O O . LEU A 1 99 ? 7.492 -4.571 -3.015 1.00 94.06 99 LEU A O 1
ATOM 789 N N . PHE A 1 100 ? 5.264 -4.340 -2.925 1.00 94.75 100 PHE A N 1
ATOM 790 C CA . PHE A 1 100 ? 5.208 -3.270 -1.940 1.00 94.75 100 PHE A CA 1
ATOM 791 C C . PHE A 1 100 ? 4.324 -3.696 -0.774 1.00 94.75 100 PHE A C 1
ATOM 793 O O . PHE A 1 100 ? 3.212 -4.179 -0.976 1.00 94.75 100 PHE A O 1
ATOM 800 N N . ILE A 1 101 ? 4.784 -3.465 0.450 1.00 95.44 101 ILE A N 1
ATOM 801 C CA . ILE A 1 101 ? 4.023 -3.692 1.679 1.00 95.44 101 ILE A CA 1
ATOM 802 C C . ILE A 1 101 ? 3.604 -2.330 2.226 1.00 95.44 101 ILE A C 1
ATOM 804 O O . ILE A 1 101 ? 4.455 -1.516 2.576 1.00 95.44 101 ILE A O 1
ATOM 808 N N . ILE A 1 102 ? 2.299 -2.076 2.297 1.00 96.62 102 ILE A N 1
ATOM 809 C CA . ILE A 1 102 ? 1.730 -0.808 2.755 1.00 96.62 102 ILE A CA 1
ATOM 810 C C . ILE A 1 102 ? 0.991 -1.050 4.066 1.00 96.62 102 ILE A C 1
ATOM 812 O O . ILE A 1 102 ? -0.000 -1.777 4.099 1.00 96.62 102 ILE A O 1
ATOM 816 N N . ASN A 1 103 ? 1.448 -0.410 5.138 1.00 96.75 103 ASN A N 1
ATOM 817 C CA . ASN A 1 103 ? 0.780 -0.392 6.436 1.00 96.75 103 ASN A CA 1
ATOM 818 C C . ASN A 1 103 ? -0.085 0.865 6.573 1.00 96.75 103 ASN A C 1
ATOM 820 O O . ASN A 1 103 ? 0.331 1.954 6.173 1.00 96.75 103 ASN A O 1
ATOM 824 N N . PHE A 1 104 ? -1.257 0.738 7.199 1.00 96.31 104 PHE A N 1
ATOM 825 C CA . PHE A 1 104 ? -2.142 1.875 7.480 1.00 96.31 104 PHE A CA 1
ATOM 826 C C . PHE A 1 104 ? -2.067 2.335 8.939 1.00 96.31 104 PHE A C 1
ATOM 828 O O . PHE A 1 104 ? -1.781 1.545 9.841 1.00 96.31 104 PHE A O 1
ATOM 835 N N . VAL A 1 105 ? -2.351 3.618 9.176 1.00 95.25 105 VAL A N 1
ATOM 836 C CA . VAL A 1 105 ? -2.382 4.224 10.519 1.00 95.25 105 VAL A CA 1
ATOM 837 C C . VAL A 1 105 ? -3.519 3.630 11.347 1.00 95.25 105 VAL A C 1
ATOM 839 O O . VAL A 1 105 ? -3.346 3.348 12.528 1.00 95.25 105 VAL A O 1
ATOM 842 N N . GLU A 1 106 ? -4.663 3.379 10.715 1.00 94.38 106 GLU A N 1
ATOM 843 C CA . GLU A 1 106 ? -5.868 2.817 11.330 1.00 94.38 106 GLU A CA 1
ATOM 844 C C . GLU A 1 106 ? -5.763 1.301 11.586 1.00 94.38 106 GLU A C 1
ATOM 846 O O . GLU A 1 106 ? -6.718 0.682 12.055 1.00 94.38 106 GLU A O 1
ATOM 851 N N . GLY A 1 107 ? -4.615 0.695 11.272 1.00 92.88 107 GLY A N 1
ATOM 852 C CA . GLY A 1 107 ? -4.407 -0.746 11.295 1.00 92.88 107 GLY A CA 1
ATOM 853 C C . GLY A 1 107 ? -4.747 -1.418 9.964 1.00 92.88 107 GLY A C 1
ATOM 854 O O . GLY A 1 107 ? -5.424 -0.871 9.082 1.00 92.88 107 GLY A O 1
ATOM 855 N N . GLY A 1 108 ? -4.243 -2.638 9.813 1.00 95.12 108 GLY A N 1
ATOM 856 C CA . GLY A 1 108 ? -4.276 -3.354 8.547 1.00 95.12 108 GLY A CA 1
ATOM 857 C C . GLY A 1 108 ? -3.051 -3.096 7.670 1.00 95.12 108 GLY A C 1
ATOM 858 O O . GLY A 1 108 ? -2.272 -2.164 7.898 1.00 95.12 108 GLY A O 1
ATOM 859 N N . PHE A 1 109 ? -2.918 -3.920 6.637 1.00 96.38 109 PHE A N 1
ATOM 860 C CA . PHE A 1 109 ? -1.905 -3.790 5.598 1.00 96.38 109 PHE A CA 1
ATOM 861 C C . PHE A 1 109 ? -2.443 -4.257 4.246 1.00 96.38 109 PHE A C 1
ATOM 863 O O . PHE A 1 109 ? -3.411 -5.017 4.178 1.00 96.38 109 PHE A O 1
ATOM 870 N N . VAL A 1 110 ? -1.776 -3.845 3.173 1.00 96.12 110 VAL A N 1
ATOM 871 C CA . VAL A 1 110 ? -1.969 -4.368 1.817 1.00 96.12 110 VAL A CA 1
ATOM 872 C C . VAL A 1 110 ? -0.605 -4.663 1.208 1.00 96.12 110 VAL A C 1
ATOM 874 O O . VAL A 1 110 ? 0.297 -3.832 1.280 1.00 96.12 110 VAL A O 1
ATOM 877 N N . ILE A 1 111 ? -0.464 -5.839 0.601 1.00 95.31 111 ILE A N 1
ATOM 878 C CA . ILE A 1 111 ? 0.686 -6.198 -0.227 1.00 95.31 111 ILE A CA 1
ATOM 879 C C . ILE A 1 111 ? 0.284 -6.032 -1.688 1.00 95.31 111 ILE A C 1
ATOM 881 O O . ILE A 1 111 ? -0.628 -6.714 -2.167 1.00 95.31 111 ILE A O 1
ATOM 885 N N . VAL A 1 112 ? 0.963 -5.121 -2.377 1.00 94.81 112 VAL A N 1
ATOM 886 C CA . VAL A 1 112 ? 0.749 -4.802 -3.788 1.00 94.81 112 VAL A CA 1
ATOM 887 C C . VAL A 1 112 ? 1.864 -5.420 -4.624 1.00 94.81 112 VAL A C 1
ATOM 889 O O . VAL A 1 112 ? 3.029 -5.304 -4.261 1.00 94.81 112 VAL A O 1
ATOM 892 N N . GLY A 1 113 ? 1.527 -6.078 -5.730 1.00 94.19 113 GLY A N 1
ATOM 893 C CA . GLY A 1 113 ? 2.521 -6.587 -6.676 1.00 94.19 113 GLY A CA 1
ATOM 894 C C . GLY A 1 113 ? 3.256 -5.451 -7.390 1.00 94.19 113 GLY A C 1
ATOM 895 O O . GLY A 1 113 ? 2.656 -4.427 -7.713 1.00 94.19 113 GLY A O 1
ATOM 896 N N . GLY A 1 114 ? 4.548 -5.639 -7.645 1.00 92.94 114 GLY A N 1
ATOM 897 C CA . GLY A 1 114 ? 5.366 -4.723 -8.443 1.00 92.94 114 GLY A CA 1
ATOM 898 C C . GLY A 1 114 ? 5.085 -4.781 -9.945 1.00 92.94 114 GLY A C 1
ATOM 899 O O . GLY A 1 114 ? 5.530 -3.910 -10.684 1.00 92.94 114 GLY A O 1
ATOM 900 N N . ASP A 1 115 ? 4.316 -5.780 -10.383 1.00 91.75 115 ASP A N 1
ATOM 901 C CA . ASP A 1 115 ? 3.902 -5.989 -11.767 1.00 91.75 115 ASP A CA 1
ATOM 902 C C . ASP A 1 115 ? 2.366 -5.967 -11.871 1.00 91.75 115 ASP A C 1
ATOM 904 O O . ASP A 1 115 ? 1.679 -6.656 -11.112 1.00 91.75 115 ASP A O 1
ATOM 908 N N . ASP A 1 116 ? 1.810 -5.176 -12.791 1.00 88.06 116 ASP A N 1
ATOM 909 C CA . ASP A 1 116 ? 0.355 -5.034 -12.962 1.00 88.06 116 ASP A CA 1
ATOM 910 C C . ASP A 1 116 ? -0.293 -6.118 -13.846 1.00 88.06 116 ASP A C 1
ATOM 912 O O . ASP A 1 116 ? -1.522 -6.198 -13.928 1.00 88.06 116 ASP A O 1
ATOM 916 N N . ARG A 1 117 ? 0.512 -6.985 -14.478 1.00 87.44 117 ARG A N 1
ATOM 917 C CA . ARG A 1 117 ? 0.038 -8.137 -15.268 1.00 87.44 117 ARG A CA 1
ATOM 918 C C . ARG A 1 117 ? -0.467 -9.266 -14.380 1.00 87.44 117 ARG A C 1
ATOM 920 O O . ARG A 1 117 ? -1.260 -10.096 -14.828 1.00 87.44 117 ARG A O 1
ATOM 927 N N . ILE A 1 118 ? 0.000 -9.321 -13.135 1.00 80.19 118 ILE A N 1
ATOM 928 C CA . ILE A 1 118 ? -0.499 -10.237 -12.108 1.00 80.19 118 ILE A CA 1
ATOM 929 C C . ILE A 1 118 ? -1.601 -9.564 -11.281 1.00 80.19 118 ILE A C 1
ATOM 931 O O . ILE A 1 118 ? -1.922 -8.392 -11.456 1.00 80.19 118 ILE A O 1
ATOM 935 N N . ARG A 1 119 ? -2.233 -10.308 -10.363 1.00 85.19 119 ARG A N 1
ATOM 936 C CA . ARG A 1 119 ? -3.235 -9.716 -9.462 1.00 85.19 119 ARG A CA 1
ATOM 937 C C . ARG A 1 119 ? -2.548 -8.622 -8.628 1.00 85.19 119 ARG A C 1
ATOM 939 O O . ARG A 1 119 ? -1.639 -8.958 -7.874 1.00 85.19 119 ARG A O 1
ATOM 946 N N . PRO A 1 120 ? -2.992 -7.353 -8.702 1.00 88.06 120 PRO A N 1
ATOM 947 C CA . PRO A 1 120 ? -2.265 -6.242 -8.095 1.00 88.06 120 PRO A CA 1
ATOM 948 C C . PRO A 1 120 ? -2.270 -6.310 -6.569 1.00 88.06 120 PRO A C 1
ATOM 950 O O . PRO A 1 120 ? -1.328 -5.848 -5.947 1.00 88.06 120 PRO A O 1
ATOM 953 N N . ILE A 1 121 ? -3.297 -6.907 -5.955 1.00 93.06 121 ILE A N 1
ATOM 954 C CA . ILE A 1 121 ? -3.339 -7.174 -4.512 1.00 93.06 121 ILE A CA 1
ATOM 955 C C . ILE A 1 121 ? -2.972 -8.635 -4.268 1.00 93.06 121 ILE A C 1
ATOM 957 O O . ILE A 1 121 ? -3.729 -9.535 -4.642 1.00 93.06 121 ILE A O 1
ATOM 961 N N . LEU A 1 122 ? -1.833 -8.859 -3.618 1.00 93.12 122 LEU A N 1
ATOM 962 C CA . LEU A 1 122 ? -1.324 -10.191 -3.291 1.00 93.12 122 LEU A CA 1
ATOM 963 C C . LEU A 1 122 ? -1.876 -10.689 -1.951 1.00 93.12 122 LEU A C 1
ATOM 965 O O . LEU A 1 122 ? -2.260 -11.850 -1.826 1.00 93.12 122 LEU A O 1
ATOM 969 N N . ALA A 1 123 ? -1.960 -9.798 -0.962 1.00 94.12 123 ALA A N 1
ATOM 970 C CA . ALA A 1 123 ? -2.514 -10.080 0.358 1.00 94.12 123 ALA A CA 1
ATOM 971 C C . ALA A 1 123 ? -3.003 -8.790 1.026 1.00 94.12 123 ALA A C 1
ATOM 973 O O . ALA A 1 123 ? -2.574 -7.694 0.671 1.00 94.12 123 ALA A O 1
ATOM 974 N N . HIS A 1 124 ? -3.890 -8.918 2.010 1.00 95.31 124 HIS A N 1
ATOM 975 C CA . HIS A 1 124 ? -4.309 -7.797 2.846 1.00 95.31 124 HIS A CA 1
ATOM 976 C C . HIS A 1 124 ? -4.768 -8.279 4.225 1.00 95.31 124 HIS A C 1
ATOM 978 O O . HIS A 1 124 ? -5.140 -9.440 4.406 1.00 95.31 124 HIS A O 1
ATOM 984 N N . SER A 1 125 ? -4.769 -7.357 5.180 1.00 95.06 125 SER A N 1
ATOM 985 C CA . SER A 1 125 ? -5.432 -7.481 6.475 1.00 95.06 125 SER A CA 1
ATOM 986 C C . SER A 1 125 ? -6.117 -6.162 6.790 1.00 95.06 125 SER A C 1
ATOM 988 O O . SER A 1 125 ? -5.538 -5.097 6.593 1.00 95.06 125 SER A O 1
ATOM 990 N N . ASP A 1 126 ? -7.333 -6.212 7.324 1.00 93.06 126 ASP A N 1
ATOM 991 C CA . ASP A 1 126 ? -8.055 -4.995 7.705 1.00 93.06 126 ASP A CA 1
ATOM 992 C C . ASP A 1 126 ? -7.651 -4.461 9.078 1.00 93.06 126 ASP A C 1
ATOM 994 O O . ASP A 1 126 ? -7.888 -3.285 9.360 1.00 93.06 126 ASP A O 1
ATOM 998 N N . LYS A 1 127 ? -7.076 -5.323 9.928 1.00 92.94 127 LYS A N 1
ATOM 999 C CA . LYS A 1 127 ? -6.918 -5.074 11.370 1.00 92.94 127 LYS A CA 1
ATOM 1000 C C . LYS A 1 127 ? -5.464 -5.024 11.814 1.00 92.94 127 LYS A C 1
ATOM 1002 O O . LYS A 1 127 ? -5.077 -4.129 12.556 1.00 92.94 127 LYS A O 1
ATOM 1007 N N . THR A 1 128 ? -4.666 -5.998 11.395 1.00 93.31 128 THR A N 1
ATOM 1008 C CA . THR A 1 128 ? -3.280 -6.152 11.851 1.00 93.31 128 THR A CA 1
ATOM 1009 C C . THR A 1 128 ? -2.327 -5.482 10.878 1.00 93.31 128 THR A C 1
ATOM 1011 O O . THR A 1 128 ? -2.531 -5.566 9.673 1.00 93.31 128 THR A O 1
ATOM 1014 N N . SER A 1 129 ? -1.296 -4.812 11.385 1.00 92.88 129 SER A N 1
ATOM 1015 C CA . SER A 1 129 ? -0.198 -4.323 10.547 1.00 92.88 129 SER A CA 1
ATOM 1016 C C . SER A 1 129 ? 0.757 -5.461 10.204 1.00 92.88 129 SER A C 1
ATOM 1018 O O . SER A 1 129 ? 0.897 -6.416 10.969 1.00 92.88 129 SER A O 1
ATOM 1020 N N . PHE A 1 130 ? 1.413 -5.349 9.055 1.00 92.94 130 PHE A N 1
ATOM 1021 C CA . PHE A 1 130 ? 2.531 -6.210 8.713 1.00 92.94 130 PHE A CA 1
ATOM 1022 C C . PHE A 1 130 ? 3.719 -5.838 9.612 1.00 92.94 130 PHE A C 1
ATOM 1024 O O . PHE A 1 130 ? 4.009 -4.638 9.722 1.00 92.94 130 PHE A O 1
ATOM 1031 N N . PRO A 1 131 ? 4.372 -6.807 10.278 1.00 89.19 131 PRO A N 1
ATOM 1032 C CA . PRO A 1 131 ? 5.520 -6.526 11.125 1.00 89.19 131 PRO A CA 1
ATOM 1033 C C . PRO A 1 131 ? 6.645 -5.967 10.262 1.00 89.19 131 PRO A C 1
ATOM 1035 O O . PRO A 1 131 ? 7.057 -6.566 9.272 1.00 89.19 131 PRO A O 1
ATOM 1038 N N . THR A 1 132 ? 7.098 -4.777 10.618 1.00 72.62 132 THR A N 1
ATOM 1039 C CA . THR A 1 132 ? 8.216 -4.097 9.966 1.00 72.62 132 THR A CA 1
ATOM 1040 C C . THR A 1 132 ? 9.245 -3.864 11.045 1.00 72.62 132 THR A C 1
ATOM 1042 O O . THR A 1 132 ? 9.492 -2.729 11.445 1.00 72.62 132 THR A O 1
ATOM 1045 N N . ASP A 1 133 ? 9.736 -4.959 11.610 1.00 66.81 133 ASP A N 1
ATOM 1046 C CA . ASP A 1 133 ? 10.898 -4.884 12.471 1.00 66.81 133 ASP A CA 1
ATOM 1047 C C . ASP A 1 133 ? 12.064 -4.535 11.542 1.00 66.81 133 ASP A C 1
ATOM 1049 O O . ASP A 1 133 ? 12.247 -5.172 10.501 1.00 66.81 133 ASP A O 1
ATOM 1053 N N . GLU A 1 134 ? 12.822 -3.494 11.885 1.00 55.28 134 GLU A N 1
ATOM 1054 C CA . GLU A 1 134 ? 14.007 -2.995 11.160 1.00 55.28 134 GLU A CA 1
ATOM 1055 C C . GLU A 1 134 ? 15.160 -4.028 11.094 1.00 55.28 134 GLU A C 1
ATOM 1057 O O . GLU A 1 134 ? 16.304 -3.693 10.807 1.00 55.28 134 GLU A O 1
ATOM 1062 N N . GLU A 1 135 ? 14.860 -5.301 11.347 1.00 48.97 135 GLU A N 1
ATOM 1063 C CA . GLU A 1 135 ? 15.783 -6.409 11.553 1.00 48.97 135 GLU A CA 1
ATOM 1064 C C . GLU A 1 135 ? 15.448 -7.612 10.654 1.00 48.97 135 GLU A C 1
ATOM 1066 O O . GLU A 1 135 ? 15.811 -8.749 10.942 1.00 48.97 135 GLU A O 1
ATOM 1071 N N . TYR A 1 136 ? 14.780 -7.381 9.523 1.00 49.34 136 TYR A N 1
ATOM 1072 C CA . TYR A 1 136 ? 15.000 -8.260 8.380 1.00 49.34 136 TYR A CA 1
ATOM 1073 C C . TYR A 1 136 ? 16.283 -7.787 7.702 1.00 49.34 136 TYR A C 1
ATOM 1075 O O . TYR A 1 136 ? 16.260 -6.725 7.072 1.00 49.34 136 TYR A O 1
ATOM 1083 N N . PRO A 1 137 ? 17.413 -8.512 7.831 1.00 41.59 137 PRO A N 1
ATOM 1084 C CA . PRO A 1 137 ? 18.594 -8.160 7.074 1.00 41.59 137 PRO A CA 1
ATOM 1085 C C . PRO A 1 137 ? 18.184 -8.198 5.605 1.00 41.59 137 PRO A C 1
ATOM 1087 O O . PRO A 1 137 ? 17.752 -9.238 5.101 1.00 41.59 137 PRO A O 1
ATOM 1090 N N . LEU A 1 138 ? 18.307 -7.052 4.929 1.00 48.53 138 LEU A N 1
ATOM 1091 C CA . LEU A 1 138 ? 18.534 -7.033 3.490 1.00 48.53 138 LEU A CA 1
ATOM 1092 C C . LEU A 1 138 ? 19.556 -8.138 3.255 1.00 48.53 138 LEU A C 1
ATOM 1094 O O . LEU A 1 138 ? 20.634 -8.081 3.850 1.00 48.53 138 LEU A O 1
ATOM 1098 N N . GLN A 1 139 ? 19.175 -9.193 2.538 1.00 46.41 139 GLN A N 1
ATOM 1099 C CA . GLN A 1 139 ? 20.061 -10.317 2.290 1.00 46.41 139 GLN A CA 1
ATOM 1100 C C . GLN A 1 139 ? 21.258 -9.802 1.488 1.00 46.41 139 GLN A C 1
ATOM 1102 O O . GLN A 1 139 ? 21.282 -9.849 0.267 1.00 46.41 139 GLN A O 1
ATOM 1107 N N . SER A 1 140 ? 22.285 -9.330 2.193 1.00 48.03 140 SER A N 1
ATOM 1108 C CA . SER A 1 140 ? 23.668 -9.421 1.771 1.00 48.03 140 SER A CA 1
ATOM 1109 C C . SER A 1 140 ? 24.100 -10.873 1.974 1.00 48.03 140 SER A C 1
ATOM 1111 O O . SER A 1 140 ? 24.832 -11.236 2.889 1.00 48.03 140 SER A O 1
ATOM 1113 N N . GLN A 1 141 ? 23.600 -11.745 1.110 1.00 40.00 141 GLN A N 1
ATOM 1114 C CA . GLN A 1 141 ? 24.281 -12.990 0.781 1.00 40.00 141 GLN A CA 1
ATOM 1115 C C . GLN A 1 141 ? 24.574 -12.874 -0.712 1.00 40.00 141 GLN A C 1
ATOM 1117 O O . GLN A 1 141 ? 23.710 -13.119 -1.538 1.00 40.00 141 GLN A O 1
ATOM 1122 N N . ILE A 1 142 ? 25.640 -12.168 -1.098 1.00 45.12 142 ILE A N 1
ATOM 1123 C CA . ILE A 1 142 ? 26.959 -12.762 -1.376 1.00 45.12 142 ILE A CA 1
ATOM 1124 C C . ILE A 1 142 ? 26.825 -14.214 -1.858 1.00 45.12 142 ILE A C 1
ATOM 1126 O O . ILE A 1 142 ? 26.689 -15.136 -1.053 1.00 45.12 142 ILE A O 1
ATOM 1130 N N . GLY A 1 143 ? 26.916 -14.361 -3.177 1.00 38.56 143 GLY A N 1
ATOM 1131 C CA . GLY A 1 143 ? 27.094 -15.595 -3.931 1.00 38.56 143 GLY A CA 1
ATOM 1132 C C . GLY A 1 143 ? 27.404 -15.243 -5.373 1.00 38.56 143 GLY A C 1
ATOM 1133 O O . GLY A 1 143 ? 26.436 -15.167 -6.153 1.00 38.56 143 GLY A O 1
#

Foldseek 3Di:
DDDDDPDPDDPPDPPPPPPPPCPQPDVPLDQDDDPPQFQDQSNLVSVFQVCLQPVDDPPDDDDDDDPDDDPPDRPDRPDDGFAWPDKDFDCPDPDGGQWIWTATPQAKIWIAGRGPVDDRTPDIDNHHGDDDDVPPPPPPDDD

pLDDT: mean 73.99, std 19.81, range [38.56, 96.7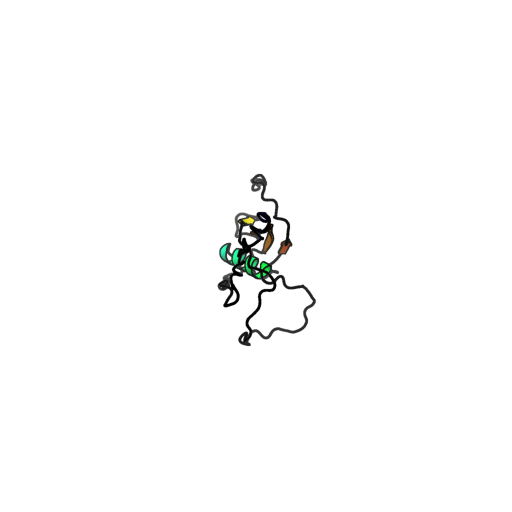5]

Secondary structure (DSSP, 8-state):
-----------------------TT--S-PPPPPSTTBPPHHHHHHHHHHHHH---------S---TTS---S----SSPPP-EEEEEEE-SSSSS-SEEEEEETTS-EEEEESBTTS-SEEEEESSPPPP--TTS-------